Protein AF-0000000078024920 (afdb_h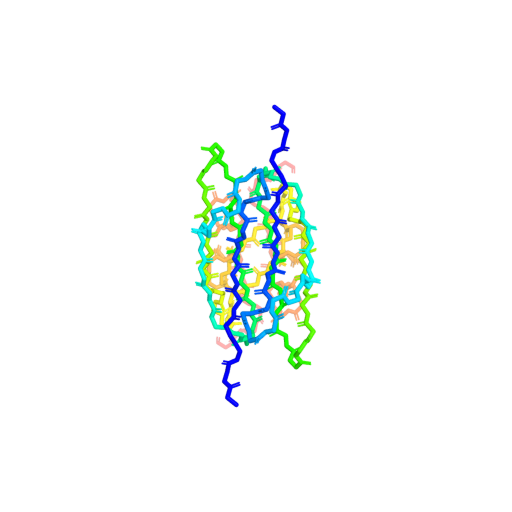omodimer)

Foldseek 3Di:
DWDKDFDADPVVRDTQDMDTDDADWDWDDDPNHIDIDHDDPPDDDDDPVRVQVVCVVVPDDDDDPPPD/DWDKDFDADPVVRDTQDMDTDDADWDWDDDPNHIDIDHDDPPDDDDDPVRVCVVCVVVPDDDDDPPPD

Sequence (136 aa):
MSEIYDLVRRSDGKVMDSFLSGGRWQLYTTNGIVSVRPLEEDEIIFTPAGMIQLLRRVGYRVISTTGEMSEIYDLVRRSDGKVMDSFLSGGRWQLYTTNGIVSVRPLEEDEIIFTPAGMIQLLRRVGYRVISTTGE

Structure (mmCIF, N/CA/C/O backbone):
data_AF-0000000078024920-model_v1
#
loop_
_entity.id
_entity.type
_entity.pdbx_description
1 polymer 'Uncharacterized protein'
#
loop_
_atom_site.group_PDB
_atom_site.id
_atom_site.type_symbol
_atom_site.label_atom_id
_atom_site.label_alt_id
_atom_site.label_comp_id
_atom_site.label_asym_id
_atom_site.label_entity_id
_atom_site.label_seq_id
_atom_site.pdbx_PDB_ins_code
_atom_site.Cartn_x
_atom_site.Cartn_y
_atom_site.Cartn_z
_atom_site.occupancy
_atom_site.B_iso_or_equiv
_atom_site.auth_seq_id
_atom_site.auth_comp_id
_atom_site.auth_asym_id
_atom_site.auth_atom_id
_atom_site.pdbx_PDB_model_num
ATOM 1 N N . MET A 1 1 ? -11.055 7.832 20.828 1 62.78 1 MET A N 1
ATOM 2 C CA . MET A 1 1 ? -11.688 8.312 19.594 1 62.78 1 MET A CA 1
ATOM 3 C C . MET A 1 1 ? -10.766 8.125 18.406 1 62.78 1 MET A C 1
ATOM 5 O O . MET A 1 1 ? -9.547 8.148 18.547 1 62.78 1 MET A O 1
ATOM 9 N N . SER A 1 2 ? -11.188 7.652 17.203 1 82.44 2 SER A N 1
ATOM 10 C CA . SER A 1 2 ? -10.312 7.348 16.062 1 82.44 2 SER A CA 1
ATOM 11 C C . SER A 1 2 ? -9.617 8.602 15.555 1 82.44 2 SER A C 1
ATOM 13 O O . SER A 1 2 ? -10.227 9.664 15.469 1 82.44 2 SER A O 1
ATOM 15 N N . GLU A 1 3 ? -8.477 8.602 15.609 1 92.75 3 GLU A N 1
ATOM 16 C CA . GLU A 1 3 ? -7.645 9.703 15.133 1 92.75 3 GLU A CA 1
ATOM 17 C C . GLU A 1 3 ? -7.785 9.891 13.625 1 92.75 3 GLU A C 1
ATOM 19 O O . GLU A 1 3 ? -7.934 8.914 12.883 1 92.75 3 GLU A O 1
ATOM 24 N N . ILE A 1 4 ? -7.906 11.219 13.203 1 95.75 4 ILE A N 1
ATOM 25 C CA . ILE A 1 4 ? -7.875 11.555 11.781 1 95.75 4 ILE A CA 1
ATOM 26 C C . ILE A 1 4 ? -6.473 12.023 11.398 1 95.75 4 ILE A C 1
ATOM 28 O O . ILE A 1 4 ? -5.836 12.773 12.133 1 95.75 4 ILE A O 1
ATOM 32 N N . TYR A 1 5 ? -6.02 11.555 10.242 1 96.81 5 TYR A N 1
ATOM 33 C CA . TYR A 1 5 ? -4.758 12 9.664 1 96.81 5 TYR A CA 1
ATOM 34 C C . TYR A 1 5 ? -4.988 12.758 8.359 1 96.81 5 TYR A C 1
ATOM 36 O O . TYR A 1 5 ? -5.828 12.367 7.547 1 96.81 5 TYR A O 1
ATOM 44 N N . ASP A 1 6 ? -4.227 13.82 8.219 1 97.19 6 ASP A N 1
ATOM 45 C CA . ASP A 1 6 ? -4.254 14.633 7.012 1 97.19 6 ASP A CA 1
ATOM 46 C C . ASP A 1 6 ? -2.963 14.477 6.211 1 97.19 6 ASP A C 1
ATOM 48 O O . ASP A 1 6 ? -1.873 14.438 6.785 1 97.19 6 ASP A O 1
ATOM 52 N N . LEU A 1 7 ? -3.139 14.312 4.992 1 97.12 7 LEU A N 1
ATOM 53 C CA . LEU A 1 7 ? -2.025 14.492 4.066 1 97.12 7 LEU A CA 1
ATOM 54 C C . LEU A 1 7 ? -1.934 15.945 3.604 1 97.12 7 LEU A C 1
ATOM 56 O O . LEU A 1 7 ? -2.855 16.453 2.963 1 97.12 7 LEU A O 1
ATOM 60 N N . VAL A 1 8 ? -0.845 16.578 3.873 1 97.31 8 VAL A N 1
ATOM 61 C CA . VAL A 1 8 ? -0.732 18.016 3.65 1 97.31 8 VAL A CA 1
ATOM 62 C C . VAL A 1 8 ? 0.424 18.297 2.695 1 97.31 8 VAL A C 1
ATOM 64 O O . VAL A 1 8 ? 1.543 17.828 2.904 1 97.31 8 VAL A O 1
ATOM 67 N N . ARG A 1 9 ? 0.071 18.969 1.645 1 97.12 9 ARG A N 1
ATOM 68 C CA . ARG A 1 9 ? 1.137 19.469 0.782 1 97.12 9 ARG A CA 1
ATOM 69 C C . ARG A 1 9 ? 1.937 20.562 1.48 1 97.12 9 ARG A C 1
ATOM 71 O O . ARG A 1 9 ? 1.389 21.609 1.84 1 97.12 9 ARG A O 1
ATOM 78 N N . ARG A 1 10 ? 3.18 20.344 1.641 1 96.69 10 ARG A N 1
ATOM 79 C CA . ARG A 1 10 ? 3.969 21.234 2.5 1 96.69 10 ARG A CA 1
ATOM 80 C C . ARG A 1 10 ? 4.066 22.625 1.905 1 96.69 10 ARG A C 1
ATOM 82 O O . ARG A 1 10 ? 4.023 23.625 2.633 1 96.69 10 ARG A O 1
ATOM 89 N N . SER A 1 11 ? 4.176 22.703 0.613 1 96.31 11 SER A N 1
ATOM 90 C CA . SER A 1 11 ? 4.477 23.969 -0.055 1 96.31 11 SER A CA 1
ATOM 91 C C . SER A 1 11 ? 3.424 25.016 0.262 1 96.31 11 SER A C 1
ATOM 93 O O . SER A 1 11 ? 3.742 26.203 0.372 1 96.31 11 SER A O 1
ATOM 95 N N . ASP A 1 12 ? 2.219 24.672 0.479 1 97 12 ASP A N 1
ATOM 96 C CA . ASP A 1 12 ? 1.169 25.672 0.661 1 97 12 ASP A CA 1
ATOM 97 C C . ASP A 1 12 ? 0.255 25.297 1.826 1 97 12 ASP A C 1
ATOM 99 O O . ASP A 1 12 ? -0.7 26.016 2.127 1 97 12 ASP A O 1
ATOM 103 N N . GLY A 1 13 ? 0.456 24.203 2.396 1 96.94 13 GLY A N 1
ATOM 104 C CA . GLY A 1 13 ? -0.311 23.812 3.568 1 96.94 13 GLY A CA 1
ATOM 105 C C . GLY A 1 13 ? -1.674 23.234 3.227 1 96.94 13 GLY A C 1
ATOM 106 O O . GLY A 1 13 ? -2.523 23.078 4.105 1 96.94 13 GLY A O 1
ATOM 107 N N . LYS A 1 14 ? -1.845 22.953 1.936 1 97.06 14 LYS A N 1
ATOM 108 C CA . LYS A 1 14 ? -3.141 22.438 1.505 1 97.06 14 LYS A CA 1
ATOM 109 C C . LYS A 1 14 ? -3.322 20.984 1.929 1 97.06 14 LYS A C 1
ATOM 111 O O . LYS A 1 14 ? -2.424 20.156 1.74 1 97.06 14 LYS A O 1
ATOM 116 N N . VAL A 1 15 ? -4.461 20.656 2.502 1 97.62 15 VAL A N 1
ATOM 117 C CA . VAL A 1 15 ? -4.844 19.266 2.791 1 97.62 15 VAL A CA 1
ATOM 118 C C . VAL A 1 15 ? -5.301 18.578 1.508 1 97.62 15 VAL A C 1
ATOM 120 O O . VAL A 1 15 ? -6.309 18.969 0.912 1 97.62 15 VAL A O 1
ATOM 123 N N . MET A 1 16 ? -4.582 17.578 1.162 1 96.94 16 MET A N 1
ATOM 124 C CA . MET A 1 16 ? -4.82 16.891 -0.104 1 96.94 16 MET A CA 1
ATOM 125 C C . MET A 1 16 ? -5.758 15.695 0.091 1 96.94 16 MET A C 1
ATOM 127 O O . MET A 1 16 ? -6.465 15.297 -0.837 1 96.94 16 MET A O 1
ATOM 131 N N . ASP A 1 17 ? -5.781 15.078 1.269 1 96.62 17 ASP A N 1
ATOM 132 C CA . ASP A 1 17 ? -6.617 13.93 1.625 1 96.62 17 ASP A CA 1
ATOM 133 C C . ASP A 1 17 ? -6.625 13.711 3.137 1 96.62 17 ASP A C 1
ATOM 135 O O . ASP A 1 17 ? -5.793 14.266 3.855 1 96.62 17 ASP A O 1
ATOM 139 N N . SER A 1 18 ? -7.656 13.016 3.574 1 96.44 18 SER A N 1
ATOM 140 C CA . SER A 1 18 ? -7.762 12.648 4.98 1 96.44 18 SER A CA 1
ATOM 141 C C . SER A 1 18 ? -8.266 11.211 5.141 1 96.44 18 SER A C 1
ATOM 143 O O . SER A 1 18 ? -8.977 10.703 4.277 1 96.44 18 SER A O 1
ATOM 145 N N . PHE A 1 19 ? -7.902 10.625 6.312 1 95.19 19 PHE A N 1
ATOM 146 C CA . PHE A 1 19 ? -8.359 9.266 6.582 1 95.19 19 PHE A CA 1
ATOM 147 C C . PHE A 1 19 ? -8.328 8.969 8.078 1 95.19 19 PHE A C 1
ATOM 149 O O . PHE A 1 19 ? -7.602 9.625 8.828 1 95.19 19 PHE A O 1
ATOM 156 N N . LEU A 1 20 ? -9.078 7.984 8.367 1 93.75 20 LEU A N 1
ATOM 157 C CA . LEU A 1 20 ? -9.148 7.559 9.766 1 93.75 20 LEU A CA 1
ATOM 158 C C . LEU A 1 20 ? -7.996 6.625 10.102 1 93.75 20 LEU A C 1
ATOM 160 O O . LEU A 1 20 ? -7.613 5.777 9.289 1 93.75 20 LEU A O 1
ATOM 164 N N . SER A 1 21 ? -7.488 6.945 11.328 1 93.56 21 SER A N 1
ATOM 165 C CA . SER A 1 21 ? -6.461 6.027 11.812 1 93.56 21 SER A CA 1
ATOM 166 C C . SER A 1 21 ? -6.969 4.59 11.836 1 93.56 21 SER A C 1
ATOM 168 O O . SER A 1 21 ? -8.18 4.355 11.898 1 93.56 21 SER A O 1
ATOM 170 N N . GLY A 1 22 ? -6.043 3.682 11.711 1 88.81 22 GLY A N 1
ATOM 171 C CA . GLY A 1 22 ? -6.398 2.277 11.844 1 88.81 22 GLY A CA 1
ATOM 172 C C . GLY A 1 22 ? -6.172 1.48 10.578 1 88.81 22 GLY A C 1
ATOM 173 O O . GLY A 1 22 ? -6.867 1.686 9.578 1 88.81 22 GLY A O 1
ATOM 174 N N . GLY A 1 23 ? -5.152 0.79 10.609 1 88.5 23 GLY A N 1
ATOM 175 C CA . GLY A 1 23 ? -5 -0.208 9.562 1 88.5 23 GLY A CA 1
ATOM 176 C C . GLY A 1 23 ? -3.947 0.158 8.531 1 88.5 23 GLY A C 1
ATOM 177 O O . GLY A 1 23 ? -3.01 0.897 8.836 1 88.5 23 GLY A O 1
ATOM 178 N N . ARG A 1 24 ? -4.094 -0.423 7.328 1 94.69 24 ARG A N 1
ATOM 179 C CA . ARG A 1 24 ? -3.176 -0.292 6.203 1 94.69 24 ARG A CA 1
ATOM 180 C C . ARG A 1 24 ? -3.82 0.483 5.059 1 94.69 24 ARG A C 1
ATOM 182 O O . ARG A 1 24 ? -5.004 0.297 4.766 1 94.69 24 ARG A O 1
ATOM 189 N N . TRP A 1 25 ? -3.041 1.4 4.434 1 95.06 25 TRP A N 1
ATOM 190 C CA . TRP A 1 25 ? -3.52 2.252 3.35 1 95.06 25 TRP A CA 1
ATOM 191 C C . TRP A 1 25 ? -2.535 2.252 2.186 1 95.06 25 TRP A C 1
ATOM 193 O O . TRP A 1 25 ? -1.327 2.113 2.385 1 95.06 25 TRP A O 1
ATOM 203 N N . GLN A 1 26 ? -3.066 2.34 1.037 1 95.5 26 GLN A N 1
ATOM 204 C CA . GLN A 1 26 ? -2.26 2.656 -0.138 1 95.5 26 GLN A CA 1
ATOM 205 C C . GLN A 1 26 ? -2.305 4.148 -0.45 1 95.5 26 GLN A C 1
ATOM 207 O O . GLN A 1 26 ? -3.385 4.742 -0.519 1 95.5 26 GLN A O 1
ATOM 212 N N . LEU A 1 27 ? -1.178 4.766 -0.604 1 96.5 27 LEU A N 1
ATOM 213 C CA . LEU A 1 27 ? -1.036 6.172 -0.962 1 96.5 27 LEU A CA 1
ATOM 214 C C . LEU A 1 27 ? -0.396 6.324 -2.338 1 96.5 27 LEU A C 1
ATOM 216 O O . LEU A 1 27 ? 0.59 5.648 -2.645 1 96.5 27 LEU A O 1
ATOM 220 N N . TYR A 1 28 ? -1.078 7.105 -3.137 1 94.06 28 TYR A N 1
ATOM 221 C CA . TYR A 1 28 ? -0.562 7.469 -4.453 1 94.06 28 TYR A CA 1
ATOM 222 C C . TYR A 1 28 ? -0.38 8.977 -4.57 1 94.06 28 TYR A C 1
ATOM 224 O O . TYR A 1 28 ? -1.274 9.75 -4.211 1 94.06 28 TYR A O 1
ATOM 232 N N . THR A 1 29 ? 0.856 9.367 -5.051 1 94.25 29 THR A N 1
ATOM 233 C CA . THR A 1 29 ? 1.104 10.773 -5.32 1 94.25 29 THR A CA 1
ATOM 234 C C . THR A 1 29 ? 1.721 10.961 -6.703 1 94.25 29 THR A C 1
ATOM 236 O O . THR A 1 29 ? 2.869 10.57 -6.934 1 94.25 29 THR A O 1
ATOM 239 N N . THR A 1 30 ? 0.886 11.398 -7.699 1 88.5 30 THR A N 1
ATOM 240 C CA . THR A 1 30 ? 1.421 11.625 -9.039 1 88.5 30 THR A CA 1
ATOM 241 C C . THR A 1 30 ? 0.824 12.891 -9.648 1 88.5 30 THR A C 1
ATOM 243 O O . THR A 1 30 ? -0.392 13.094 -9.609 1 88.5 30 THR A O 1
ATOM 246 N N . ASN A 1 31 ? 1.772 13.688 -10.188 1 88.81 31 ASN A N 1
ATOM 247 C CA . ASN A 1 31 ? 1.363 14.875 -10.93 1 88.81 31 ASN A CA 1
ATOM 248 C C . ASN A 1 31 ? 0.423 15.758 -10.109 1 88.81 31 ASN A C 1
ATOM 250 O O . ASN A 1 31 ? -0.589 16.234 -10.625 1 88.81 31 ASN A O 1
ATOM 254 N N . GLY A 1 32 ? 0.652 15.789 -8.859 1 87.19 32 GLY A N 1
ATOM 255 C CA . GLY A 1 32 ? -0.123 16.688 -8.016 1 87.19 32 GLY A CA 1
ATOM 256 C C . GLY A 1 32 ? -1.396 16.047 -7.484 1 87.19 32 GLY A C 1
ATOM 257 O O . GLY A 1 32 ? -2.115 16.672 -6.691 1 87.19 32 GLY A O 1
ATOM 258 N N . ILE A 1 33 ? -1.638 14.945 -8.055 1 91.56 33 ILE A N 1
ATOM 259 C CA . ILE A 1 33 ? -2.793 14.195 -7.574 1 91.56 33 ILE A CA 1
ATOM 260 C C . ILE A 1 33 ? -2.383 13.312 -6.398 1 91.56 33 ILE A C 1
ATOM 262 O O . ILE A 1 33 ? -1.324 12.68 -6.43 1 91.56 33 ILE A O 1
ATOM 266 N N . VAL A 1 34 ? -3.16 13.32 -5.309 1 94.44 34 VAL A N 1
ATOM 267 C CA . VAL A 1 34 ? -2.953 12.477 -4.133 1 94.44 34 VAL A CA 1
ATOM 268 C C . VAL A 1 34 ? -4.199 11.633 -3.879 1 94.44 34 VAL A C 1
ATOM 270 O O . VAL A 1 34 ? -5.32 12.133 -3.941 1 94.44 34 VAL A O 1
ATOM 273 N N . SER A 1 35 ? -3.977 10.359 -3.664 1 94.06 35 SER A N 1
ATOM 274 C CA . SER A 1 35 ? -5.074 9.453 -3.352 1 94.06 35 SER A CA 1
ATOM 275 C C . SER A 1 35 ? -4.688 8.469 -2.248 1 94.06 35 SER A C 1
ATOM 277 O O . SER A 1 35 ? -3.588 7.914 -2.266 1 94.06 35 SER A O 1
ATOM 279 N N . VAL A 1 36 ? -5.531 8.391 -1.287 1 95.5 36 VAL A N 1
ATOM 280 C CA . VAL A 1 36 ? -5.375 7.418 -0.207 1 95.5 36 VAL A CA 1
ATOM 281 C C . VAL A 1 36 ? -6.578 6.48 -0.176 1 95.5 36 VAL A C 1
ATOM 283 O O . VAL A 1 36 ? -7.727 6.934 -0.109 1 95.5 36 VAL A O 1
ATOM 286 N N . ARG A 1 37 ? -6.258 5.191 -0.216 1 95.94 37 ARG A N 1
ATOM 287 C CA . ARG A 1 37 ? -7.348 4.23 -0.104 1 95.94 37 ARG A CA 1
ATOM 288 C C . ARG A 1 37 ? -7.016 3.141 0.909 1 95.94 37 ARG A C 1
ATOM 290 O O . ARG A 1 37 ? -5.852 2.752 1.051 1 95.94 37 ARG A O 1
ATOM 297 N N . PRO A 1 38 ? -8.062 2.754 1.594 1 94.31 38 PRO A N 1
ATOM 298 C CA . PRO A 1 38 ? -7.805 1.645 2.516 1 94.31 38 PRO A CA 1
ATOM 299 C C . PRO A 1 38 ? -7.477 0.34 1.792 1 94.31 38 PRO A C 1
ATOM 301 O O . PRO A 1 38 ? -7.988 0.093 0.696 1 94.31 38 PRO A O 1
ATOM 304 N N . LEU A 1 39 ? -6.512 -0.401 2.428 1 94.44 39 LEU A N 1
ATOM 305 C CA . LEU A 1 39 ? -6.273 -1.768 1.977 1 94.44 39 LEU A CA 1
ATOM 306 C C . LEU A 1 39 ? -7.152 -2.754 2.738 1 94.44 39 LEU A C 1
ATOM 308 O O . LEU A 1 39 ? -7.242 -2.689 3.967 1 94.44 39 LEU A O 1
ATOM 312 N N . GLU A 1 40 ? -7.781 -3.584 1.914 1 92.38 40 GLU A N 1
ATOM 313 C CA . GLU A 1 40 ? -8.578 -4.637 2.533 1 92.38 40 GLU A CA 1
ATOM 314 C C . GLU A 1 40 ? -7.691 -5.637 3.277 1 92.38 40 GLU A C 1
ATOM 316 O O . GLU A 1 40 ? -6.488 -5.719 3.018 1 92.38 40 GLU A O 1
ATOM 321 N N . GLU A 1 41 ? -8.344 -6.301 4.223 1 89 41 GLU A N 1
ATOM 322 C CA . GLU A 1 41 ? -7.613 -7.258 5.047 1 89 41 GLU A CA 1
ATOM 323 C C . GLU A 1 41 ? -6.918 -8.312 4.191 1 89 41 GLU A C 1
ATOM 325 O O . GLU A 1 41 ? -5.82 -8.766 4.523 1 89 41 GLU A O 1
ATOM 330 N N . ASP A 1 42 ? -7.48 -8.688 3.143 1 90.88 42 ASP A N 1
ATOM 331 C CA . ASP A 1 42 ? -6.93 -9.766 2.336 1 90.88 42 ASP A CA 1
ATOM 332 C C . ASP A 1 42 ? -6.012 -9.227 1.243 1 90.88 42 ASP A C 1
ATOM 334 O O . ASP A 1 42 ? -5.402 -10 0.498 1 90.88 42 ASP A O 1
ATOM 338 N N . GLU A 1 43 ? -5.918 -7.953 1.148 1 92.38 43 GLU A N 1
ATOM 339 C CA . GLU A 1 43 ? -4.945 -7.395 0.213 1 92.38 43 GLU A CA 1
ATOM 340 C C . GLU A 1 43 ? -3.531 -7.477 0.775 1 92.38 43 GLU A C 1
ATOM 342 O O . GLU A 1 43 ? -3.271 -7.008 1.886 1 92.38 43 GLU A O 1
ATOM 347 N N . ILE A 1 44 ? -2.639 -7.977 -0.01 1 92 44 ILE A N 1
ATOM 348 C CA . ILE A 1 44 ? -1.242 -8.148 0.376 1 92 44 ILE A CA 1
ATOM 349 C C . ILE A 1 44 ? -0.34 -7.41 -0.611 1 92 44 ILE A C 1
ATOM 351 O O . ILE A 1 44 ? -0.681 -7.27 -1.787 1 92 44 ILE A O 1
ATOM 355 N N . ILE A 1 45 ? 0.761 -6.891 -0.121 1 93.88 45 ILE A N 1
ATOM 356 C CA . ILE A 1 45 ? 1.783 -6.242 -0.935 1 93.88 45 ILE A CA 1
ATOM 357 C C . ILE A 1 45 ? 2.949 -7.203 -1.161 1 93.88 45 ILE A C 1
ATOM 359 O O . ILE A 1 45 ? 3.639 -7.586 -0.213 1 93.88 45 ILE A O 1
ATOM 363 N N . PHE A 1 46 ? 3.25 -7.492 -2.398 1 90.81 46 PHE A N 1
ATOM 364 C CA . PHE A 1 46 ? 4.316 -8.445 -2.684 1 90.81 46 PHE A CA 1
ATOM 365 C C . PHE A 1 46 ? 4.965 -8.141 -4.031 1 90.81 46 PHE A C 1
ATOM 367 O O . PHE A 1 46 ? 4.371 -7.469 -4.875 1 90.81 46 PHE A O 1
ATOM 374 N N . THR A 1 47 ? 6.168 -8.68 -4.133 1 90.06 47 THR A N 1
ATOM 375 C CA . THR A 1 47 ? 6.785 -8.812 -5.449 1 90.06 47 THR A CA 1
ATOM 376 C C . THR A 1 47 ? 6.305 -10.086 -6.145 1 90.06 47 THR A C 1
ATOM 378 O O . THR A 1 47 ? 5.809 -11.008 -5.492 1 90.06 47 THR A O 1
ATOM 381 N N . PRO A 1 48 ? 6.504 -10.211 -7.496 1 86.06 48 PRO A N 1
ATOM 382 C CA . PRO A 1 48 ? 6.113 -11.453 -8.164 1 86.06 48 PRO A CA 1
ATOM 383 C C . PRO A 1 48 ? 6.801 -12.688 -7.574 1 86.06 48 PRO A C 1
ATOM 385 O O . PRO A 1 48 ? 6.156 -13.719 -7.371 1 86.06 48 PRO A O 1
ATOM 388 N N . ALA A 1 49 ? 8.023 -12.453 -7.344 1 87.38 49 ALA A N 1
ATOM 389 C CA . ALA A 1 49 ? 8.75 -13.562 -6.723 1 87.38 49 ALA A CA 1
ATOM 390 C C . ALA A 1 49 ? 8.172 -13.891 -5.348 1 87.38 49 ALA A C 1
ATOM 392 O O . ALA A 1 49 ? 8.07 -15.062 -4.973 1 87.38 49 ALA A O 1
ATOM 393 N N . GLY A 1 50 ? 7.859 -12.906 -4.598 1 89.44 50 GLY A N 1
ATOM 394 C CA . GLY A 1 50 ? 7.238 -13.094 -3.295 1 89.44 50 GLY A CA 1
ATOM 395 C C . GLY A 1 50 ? 5.898 -13.797 -3.371 1 89.44 50 GLY A C 1
ATOM 396 O O . GLY A 1 50 ? 5.578 -14.633 -2.52 1 89.44 50 GLY A O 1
ATOM 397 N N . MET A 1 51 ? 5.188 -13.492 -4.324 1 89.06 51 MET A N 1
ATOM 398 C CA . MET A 1 51 ? 3.893 -14.133 -4.531 1 89.06 51 MET A CA 1
ATOM 399 C C . MET A 1 51 ? 4.059 -15.633 -4.75 1 89.06 51 MET A C 1
ATOM 401 O O . MET A 1 51 ? 3.332 -16.438 -4.156 1 89.06 51 MET A O 1
ATOM 405 N N . ILE A 1 52 ? 4.961 -15.945 -5.594 1 88.19 52 ILE A N 1
ATOM 406 C CA . ILE A 1 52 ? 5.227 -17.344 -5.883 1 88.19 52 ILE A CA 1
ATOM 407 C C . ILE A 1 52 ? 5.617 -18.078 -4.598 1 88.19 52 ILE A C 1
ATOM 409 O O . ILE A 1 52 ? 5.133 -19.172 -4.328 1 88.19 52 ILE A O 1
ATOM 413 N N . GLN A 1 53 ? 6.457 -17.484 -3.91 1 90.25 53 GLN A N 1
ATOM 414 C CA . GLN A 1 53 ? 6.895 -18.078 -2.65 1 90.25 53 GLN A CA 1
ATOM 415 C C . GLN A 1 53 ? 5.719 -18.266 -1.697 1 90.25 53 GLN A C 1
ATOM 417 O O . GLN A 1 53 ? 5.621 -19.281 -1.019 1 90.25 53 GLN A O 1
ATOM 422 N N . LEU A 1 54 ? 4.855 -17.312 -1.625 1 89.81 54 LEU A N 1
ATOM 423 C CA . LEU A 1 54 ? 3.686 -17.422 -0.761 1 89.81 54 LEU A CA 1
ATOM 424 C C . LEU A 1 54 ? 2.789 -18.562 -1.196 1 89.81 54 LEU A C 1
ATOM 426 O O . LEU A 1 54 ? 2.334 -19.359 -0.363 1 89.81 54 LEU A O 1
ATOM 430 N N . LEU A 1 55 ? 2.504 -18.594 -2.463 1 88.44 55 LEU A N 1
ATOM 431 C CA . LEU A 1 55 ? 1.639 -19.641 -2.979 1 88.44 55 LEU A CA 1
ATOM 432 C C . LEU A 1 55 ? 2.221 -21.016 -2.674 1 88.44 55 LEU A C 1
ATOM 434 O O . LEU A 1 55 ? 1.493 -21.938 -2.281 1 88.44 55 LEU A O 1
ATOM 438 N N . ARG A 1 56 ? 3.5 -21.125 -2.797 1 88.5 56 ARG A N 1
ATOM 439 C CA . ARG A 1 56 ? 4.152 -22.406 -2.496 1 88.5 56 ARG A CA 1
ATOM 440 C C . ARG A 1 56 ? 4.004 -22.75 -1.02 1 88.5 56 ARG A C 1
ATOM 442 O O . ARG A 1 56 ? 3.754 -23.906 -0.675 1 88.5 56 ARG A O 1
ATOM 449 N N . ARG A 1 57 ? 4.039 -21.797 -0.342 1 89.5 57 ARG A N 1
ATOM 450 C CA . ARG A 1 57 ? 3.943 -22.016 1.098 1 89.5 57 ARG A CA 1
ATOM 451 C C . ARG A 1 57 ? 2.545 -22.469 1.492 1 89.5 57 ARG A C 1
ATOM 453 O O . ARG A 1 57 ? 2.385 -23.266 2.418 1 89.5 57 ARG A O 1
ATOM 460 N N . VAL A 1 58 ? 1.676 -22.016 0.84 1 87.56 58 VAL A N 1
ATOM 461 C CA . VAL A 1 58 ? 0.305 -22.344 1.218 1 87.56 58 VAL A CA 1
ATOM 462 C C . VAL A 1 58 ? -0.158 -23.578 0.459 1 87.56 58 VAL A C 1
ATOM 464 O O . VAL A 1 58 ? -1.329 -23.969 0.534 1 87.56 58 VAL A O 1
ATOM 467 N N . GLY A 1 59 ? 0.619 -24.156 -0.356 1 84.69 59 GLY A N 1
ATOM 468 C CA . GLY A 1 59 ? 0.329 -25.5 -0.84 1 84.69 59 GLY A CA 1
ATOM 469 C C . GLY A 1 59 ? 0.06 -25.547 -2.332 1 8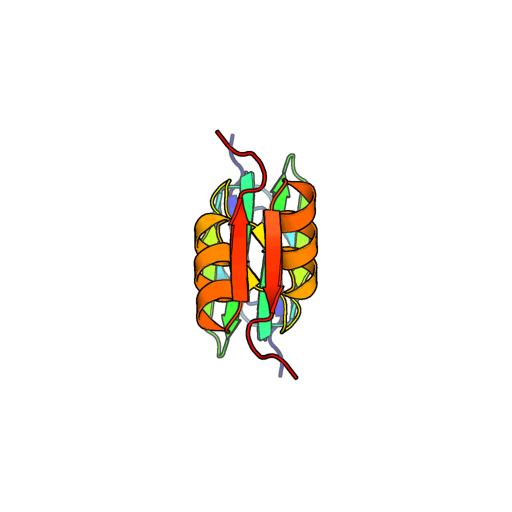4.69 59 GLY A C 1
ATOM 470 O O . GLY A 1 59 ? -0.459 -26.547 -2.842 1 84.69 59 GLY A O 1
ATOM 471 N N . TYR A 1 60 ? 0.45 -24.562 -2.992 1 86.69 60 TYR A N 1
ATOM 472 C CA . TYR A 1 60 ? 0.261 -24.562 -4.438 1 86.69 60 TYR A CA 1
ATOM 473 C C . TYR A 1 60 ? 1.562 -24.891 -5.156 1 86.69 60 TYR A C 1
ATOM 475 O O . TYR A 1 60 ? 2.65 -24.656 -4.629 1 86.69 60 TYR A O 1
ATOM 483 N N . ARG A 1 61 ? 1.27 -25.531 -6.258 1 90.31 61 ARG A N 1
ATOM 484 C CA . ARG A 1 61 ? 2.359 -25.656 -7.219 1 90.31 61 ARG A CA 1
ATOM 485 C C . ARG A 1 61 ? 2.232 -24.641 -8.344 1 90.31 61 ARG A C 1
ATOM 487 O O . ARG A 1 61 ? 1.153 -24.469 -8.914 1 90.31 61 ARG A O 1
ATOM 494 N N . VAL A 1 62 ? 3.285 -23.953 -8.633 1 88.62 62 VAL A N 1
ATOM 495 C CA . VAL A 1 62 ? 3.33 -22.938 -9.688 1 88.62 62 VAL A CA 1
ATOM 496 C C . VAL A 1 62 ? 4.281 -23.406 -10.797 1 88.62 62 VAL A C 1
ATOM 498 O O . VAL A 1 62 ? 5.469 -23.625 -10.547 1 88.62 62 VAL A O 1
ATOM 501 N N . ILE A 1 63 ? 3.723 -23.594 -11.953 1 88.62 63 ILE A N 1
ATOM 502 C CA . ILE A 1 63 ? 4.492 -24.109 -13.078 1 88.62 63 ILE A CA 1
ATOM 503 C C . ILE A 1 63 ? 4.512 -23.0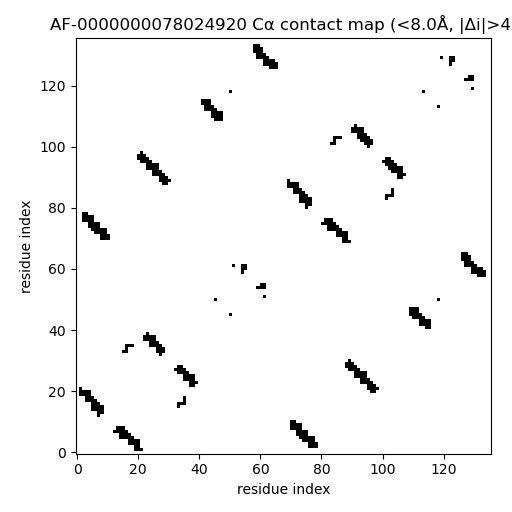94 -14.211 1 88.62 63 ILE A C 1
ATOM 505 O O . ILE A 1 63 ? 3.463 -22.578 -14.609 1 88.62 63 ILE A O 1
ATOM 509 N N . SER A 1 64 ? 5.77 -22.688 -14.625 1 82.94 64 SER A N 1
ATOM 510 C CA . SER A 1 64 ? 5.887 -21.812 -15.781 1 82.94 64 SER A CA 1
ATOM 511 C C . SER A 1 64 ? 5.441 -22.516 -17.062 1 82.94 64 SER A C 1
ATOM 513 O O . SER A 1 64 ? 5.773 -23.672 -17.281 1 82.94 64 SER A O 1
ATOM 515 N N . THR A 1 65 ? 4.484 -22.016 -17.672 1 75.19 65 THR A N 1
ATOM 516 C CA . THR 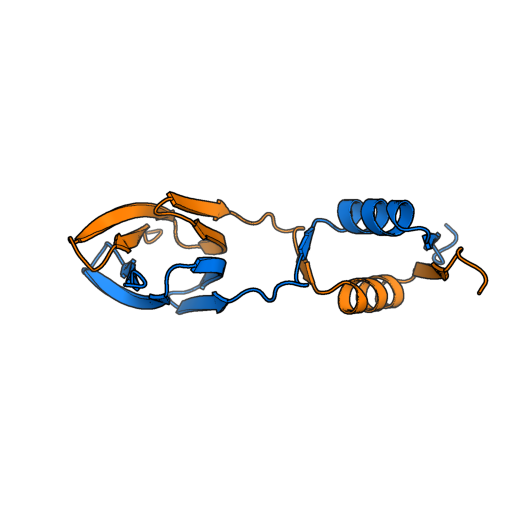A 1 65 ? 4.062 -22.609 -18.938 1 75.19 65 THR A CA 1
ATOM 517 C C . THR A 1 65 ? 4.914 -22.094 -20.094 1 75.19 65 THR A C 1
ATOM 519 O O . THR A 1 65 ? 4.801 -22.578 -21.219 1 75.19 65 THR A O 1
ATOM 522 N N . THR A 1 66 ? 5.535 -21.156 -19.922 1 66.06 66 THR A N 1
ATOM 523 C CA . THR A 1 66 ? 6.391 -20.688 -21 1 66.06 66 THR A CA 1
ATOM 524 C C . THR A 1 66 ? 7.676 -21.5 -21.062 1 66.06 66 THR A C 1
ATOM 526 O O . THR A 1 66 ? 8.438 -21.562 -20.094 1 66.06 66 THR A O 1
ATOM 529 N N . GLY A 1 67 ? 7.73 -22.938 -21.328 1 52.72 67 GLY A N 1
ATOM 530 C CA . GLY A 1 67 ? 8.766 -23.922 -21.609 1 52.72 67 GLY A CA 1
ATOM 531 C C . GLY A 1 67 ? 10.078 -23.312 -22.031 1 52.72 67 GLY A C 1
ATOM 532 O O . GLY A 1 67 ? 10.977 -24.016 -22.5 1 52.72 67 GLY A O 1
ATOM 533 N N . GLU A 1 68 ? 10.469 -22.109 -22.078 1 39.56 68 GLU A N 1
ATOM 534 C CA . GLU A 1 68 ? 11.898 -22.188 -22.344 1 39.56 68 GLU A CA 1
ATOM 535 C C . GLU A 1 68 ? 12.688 -22.422 -21.062 1 39.56 68 GLU A C 1
ATOM 537 O O . GLU A 1 68 ? 12.266 -22 -19.984 1 39.56 68 GLU A O 1
ATOM 542 N N . MET B 1 1 ? 10.008 21.219 -8.82 1 62.81 1 MET B N 1
ATOM 543 C CA . MET B 1 1 ? 10.664 20.719 -7.621 1 62.81 1 MET B CA 1
ATOM 544 C C . MET B 1 1 ? 9.805 19.672 -6.93 1 62.81 1 MET B C 1
ATOM 546 O O . MET B 1 1 ? 8.578 19.688 -7.047 1 62.81 1 MET B O 1
ATOM 550 N N . SER B 1 2 ? 10.297 18.516 -6.41 1 82.62 2 SER B N 1
ATOM 551 C CA . SER B 1 2 ? 9.492 17.438 -5.836 1 82.62 2 SER B CA 1
ATOM 552 C C . SER B 1 2 ? 8.734 17.922 -4.602 1 82.62 2 SER B C 1
ATOM 554 O O . SER B 1 2 ? 9.273 18.656 -3.781 1 82.62 2 SER B O 1
ATOM 556 N N . GLU B 1 3 ? 7.602 17.859 -4.652 1 92.75 3 GLU B N 1
ATOM 557 C CA . GLU B 1 3 ? 6.723 18.234 -3.551 1 92.75 3 GLU B CA 1
ATOM 558 C C . GLU B 1 3 ? 6.898 17.297 -2.359 1 92.75 3 GLU B C 1
ATOM 560 O O . GLU B 1 3 ? 7.105 16.094 -2.535 1 92.75 3 GLU B O 1
ATOM 565 N N . ILE B 1 4 ? 6.945 17.938 -1.125 1 95.69 4 ILE B N 1
ATOM 566 C CA . ILE B 1 4 ? 6.938 17.156 0.107 1 95.69 4 ILE B CA 1
ATOM 567 C C . ILE B 1 4 ? 5.52 17.094 0.673 1 95.69 4 ILE B C 1
ATOM 569 O O . ILE B 1 4 ? 4.809 18.109 0.676 1 95.69 4 ILE B O 1
ATOM 573 N N . TYR B 1 5 ? 5.148 15.906 1.132 1 96.75 5 TYR B N 1
ATOM 574 C CA . TYR B 1 5 ? 3.875 15.719 1.818 1 96.75 5 TYR B CA 1
ATOM 575 C C . TYR B 1 5 ? 4.094 15.312 3.271 1 96.75 5 TYR B C 1
ATOM 577 O O . TYR B 1 5 ? 4.984 14.516 3.576 1 96.75 5 TYR B O 1
ATOM 585 N N . ASP B 1 6 ? 3.248 15.891 4.109 1 97.19 6 ASP B N 1
ATOM 586 C CA . ASP B 1 6 ? 3.258 15.586 5.535 1 97.19 6 ASP B CA 1
ATOM 587 C C . ASP B 1 6 ? 2.006 14.812 5.941 1 97.19 6 ASP B C 1
ATOM 589 O O . ASP B 1 6 ? 0.903 15.117 5.484 1 97.19 6 ASP B O 1
ATOM 593 N N . LEU B 1 7 ? 2.238 13.82 6.676 1 97.12 7 LEU B N 1
ATOM 594 C CA . LEU B 1 7 ? 1.144 13.203 7.414 1 97.12 7 LEU B CA 1
ATOM 595 C C . LEU B 1 7 ? 0.967 13.867 8.773 1 97.12 7 LEU B C 1
ATOM 597 O O . LEU B 1 7 ? 1.872 13.828 9.617 1 97.12 7 LEU B O 1
ATOM 601 N N . VAL B 1 8 ? -0.188 14.414 9.016 1 97.31 8 VAL B N 1
ATOM 602 C CA . VAL B 1 8 ? -0.396 15.242 10.203 1 97.31 8 VAL B CA 1
ATOM 603 C C . VAL B 1 8 ? -1.542 14.664 11.039 1 97.31 8 VAL B C 1
ATOM 605 O O . VAL B 1 8 ? -2.631 14.414 10.516 1 97.31 8 VAL B O 1
ATOM 608 N N . ARG B 1 9 ? -1.204 14.383 12.242 1 97.19 9 ARG B N 1
ATOM 609 C CA . ARG B 1 9 ? -2.277 14.031 13.172 1 97.19 9 ARG B CA 1
ATOM 610 C C . ARG B 1 9 ? -3.174 15.234 13.453 1 97.19 9 ARG B C 1
ATOM 612 O O . ARG B 1 9 ? -2.713 16.25 13.969 1 97.19 9 ARG B O 1
ATOM 619 N N . ARG B 1 10 ? -4.414 15.141 13.164 1 96.75 10 ARG B N 1
ATOM 620 C CA . ARG B 1 10 ? -5.289 16.312 13.18 1 96.75 10 ARG B CA 1
ATOM 621 C C . ARG B 1 10 ? -5.473 16.828 14.594 1 96.75 10 ARG B C 1
ATOM 623 O O . ARG B 1 10 ? -5.523 18.047 14.812 1 96.75 10 ARG B O 1
ATOM 630 N N . SER B 1 11 ? -5.543 15.922 15.523 1 96.31 11 SER B N 1
ATOM 631 C CA . SER B 1 11 ? -5.914 16.281 16.891 1 96.31 11 SER B CA 1
ATOM 632 C C . SER B 1 11 ? -4.949 17.312 17.469 1 96.31 11 SER B C 1
ATOM 634 O O . SER B 1 11 ? -5.355 18.203 18.234 1 96.31 11 SER B O 1
ATOM 636 N N . ASP B 1 12 ? -3.717 17.328 17.109 1 96.94 12 ASP B N 1
ATOM 637 C CA . ASP B 1 12 ? -2.748 18.219 17.734 1 96.94 12 ASP B CA 1
ATOM 638 C C . ASP B 1 12 ? -1.845 18.859 16.688 1 96.94 12 ASP B C 1
ATOM 640 O O . ASP B 1 12 ? -0.952 19.641 17.031 1 96.94 12 ASP B O 1
ATOM 644 N N . GLY B 1 13 ? -1.977 18.516 15.5 1 96.94 13 GLY B N 1
ATOM 645 C CA . GLY B 1 13 ? -1.22 19.141 14.438 1 96.94 13 GLY B CA 1
ATOM 646 C C . GLY B 1 13 ? 0.19 18.609 14.297 1 96.94 13 GLY B C 1
ATOM 647 O O . GLY B 1 13 ? 1.021 19.188 13.602 1 96.94 13 GLY B O 1
ATOM 648 N N . LYS B 1 14 ? 0.419 17.484 14.969 1 97.06 14 LYS B N 1
ATOM 649 C CA . LYS B 1 14 ? 1.761 16.906 14.938 1 97.06 14 LYS B CA 1
ATOM 650 C C . LYS B 1 14 ? 2.033 16.219 13.594 1 97.06 14 LYS B C 1
ATOM 652 O O . LYS B 1 14 ? 1.204 15.461 13.102 1 97.06 14 LYS B O 1
ATOM 657 N N . VAL B 1 15 ? 3.184 16.484 13.016 1 97.62 15 VAL B N 1
ATOM 658 C CA . VAL B 1 15 ? 3.658 15.773 11.836 1 97.62 15 VAL B CA 1
ATOM 659 C C . VAL B 1 15 ? 4.195 14.406 12.234 1 97.62 15 VAL B C 1
ATOM 661 O O . VAL B 1 15 ? 5.195 14.305 12.953 1 97.62 15 VAL B O 1
ATOM 664 N N . MET B 1 16 ? 3.561 13.414 11.727 1 96.94 16 MET B N 1
ATOM 665 C CA . MET B 1 16 ? 3.885 12.039 12.109 1 96.94 16 MET B CA 1
ATOM 666 C C . MET B 1 16 ? 4.902 11.43 11.148 1 96.94 16 MET B C 1
ATOM 668 O O . MET B 1 16 ? 5.66 10.539 11.523 1 96.94 16 MET B O 1
ATOM 672 N N . ASP B 1 17 ? 4.938 11.844 9.891 1 96.62 17 ASP B N 1
ATOM 673 C CA . ASP B 1 17 ? 5.844 11.375 8.852 1 96.62 17 ASP B CA 1
ATOM 674 C C . ASP B 1 17 ? 5.824 12.32 7.645 1 96.62 17 ASP B C 1
ATOM 676 O O . ASP B 1 17 ? 4.938 13.164 7.523 1 96.62 17 ASP B O 1
ATOM 680 N N . SER B 1 18 ? 6.879 12.234 6.883 1 96.44 18 SER B N 1
ATOM 681 C CA . SER B 1 18 ? 6.973 13 5.645 1 96.44 18 SER B CA 1
ATOM 682 C C . SER B 1 18 ? 7.574 12.164 4.52 1 96.44 18 SER B C 1
ATOM 684 O O . SER B 1 18 ? 8.352 11.242 4.77 1 96.44 18 SER B O 1
ATOM 686 N N . PHE B 1 19 ? 7.207 12.586 3.275 1 95.31 19 PHE B N 1
ATOM 687 C CA . PHE B 1 19 ? 7.758 11.875 2.129 1 95.31 19 PHE B CA 1
ATOM 688 C C . PHE B 1 19 ? 7.699 12.734 0.875 1 95.31 19 PHE B C 1
ATOM 690 O O . PHE B 1 19 ? 6.906 13.68 0.798 1 95.31 19 PHE B O 1
ATOM 697 N N . LEU B 1 20 ? 8.5 12.32 -0.036 1 93.69 20 LEU B N 1
ATOM 698 C CA . LEU B 1 20 ? 8.562 13.031 -1.31 1 93.69 20 LEU B CA 1
ATOM 699 C C . LEU B 1 20 ? 7.469 12.539 -2.256 1 93.69 20 LEU B C 1
ATOM 701 O O . LEU B 1 20 ? 7.18 11.344 -2.309 1 93.69 20 LEU B O 1
ATOM 705 N N . SER B 1 21 ? 6.914 13.594 -2.887 1 93.5 21 SER B N 1
ATOM 706 C CA . SER B 1 21 ? 5.941 13.227 -3.912 1 93.5 21 SER B CA 1
ATOM 707 C C . SER B 1 21 ? 6.551 12.281 -4.938 1 93.5 21 SER B C 1
ATOM 709 O O . SER B 1 21 ? 7.77 12.258 -5.121 1 93.5 21 SER B O 1
ATOM 711 N N . GLY B 1 22 ? 5.684 11.477 -5.535 1 88.94 22 GLY B N 1
ATOM 712 C CA . GLY B 1 22 ? 6.129 10.625 -6.629 1 88.94 22 GLY B CA 1
ATOM 713 C C . GLY B 1 22 ? 5.945 9.148 -6.348 1 88.94 22 GLY B C 1
ATOM 714 O O . GLY B 1 22 ? 6.637 8.578 -5.496 1 88.94 22 GLY B O 1
ATOM 715 N N . GLY B 1 23 ? 4.977 8.664 -6.914 1 88.94 23 GLY B N 1
ATOM 716 C CA . GLY B 1 23 ? 4.879 7.215 -6.945 1 88.94 23 GLY B CA 1
ATOM 717 C C . GLY B 1 23 ? 3.863 6.668 -5.957 1 88.94 23 GLY B C 1
ATOM 718 O O . GLY B 1 23 ? 2.881 7.336 -5.629 1 88.94 23 GLY B O 1
ATOM 719 N N . ARG B 1 24 ? 4.102 5.395 -5.512 1 94.75 24 ARG B N 1
ATOM 720 C CA . ARG B 1 24 ? 3.223 4.617 -4.648 1 94.75 24 ARG B CA 1
ATOM 721 C C . ARG B 1 24 ? 3.865 4.379 -3.285 1 94.75 24 ARG B C 1
ATOM 723 O O . ARG B 1 24 ? 5.066 4.117 -3.197 1 94.75 24 ARG B O 1
ATOM 730 N N . TRP B 1 25 ? 3.053 4.492 -2.217 1 95.06 25 TRP B N 1
ATOM 731 C CA . TRP B 1 25 ? 3.516 4.332 -0.843 1 95.06 25 TRP B CA 1
ATOM 732 C C . TRP B 1 25 ? 2.584 3.414 -0.058 1 95.06 25 TRP B C 1
ATOM 734 O O . TRP B 1 25 ? 1.376 3.385 -0.308 1 95.06 25 TRP B O 1
ATOM 744 N N . GLN B 1 26 ? 3.168 2.672 0.808 1 95.44 26 GLN B N 1
ATOM 745 C CA . GLN B 1 26 ? 2.396 1.977 1.833 1 95.44 26 GLN B CA 1
ATOM 746 C C . GLN B 1 26 ? 2.332 2.793 3.121 1 95.44 26 GLN B C 1
ATOM 748 O O . GLN B 1 26 ? 3.359 3.252 3.623 1 95.44 26 GLN B O 1
ATOM 753 N N . LEU B 1 27 ? 1.155 2.988 3.633 1 96.44 27 LEU B N 1
ATOM 754 C CA . LEU B 1 27 ? 0.918 3.703 4.883 1 96.44 27 LEU B CA 1
ATOM 755 C C . LEU B 1 27 ? 0.302 2.781 5.926 1 96.44 27 LEU B C 1
ATOM 757 O O . LEU B 1 27 ? -0.64 2.043 5.633 1 96.44 27 LEU B O 1
ATOM 761 N N . TYR B 1 28 ? 0.936 2.793 7.074 1 94.06 28 TYR B N 1
ATOM 762 C CA . TYR B 1 28 ? 0.427 2.078 8.242 1 94.06 28 TYR B CA 1
ATOM 763 C C . TYR B 1 28 ? 0.144 3.037 9.391 1 94.06 28 TYR B C 1
ATOM 765 O O . TYR B 1 28 ? 0.969 3.898 9.703 1 94.06 28 TYR B O 1
ATOM 773 N N . THR B 1 29 ? -1.091 2.881 9.938 1 94.19 29 THR B N 1
ATOM 774 C CA . THR B 1 29 ? -1.431 3.654 11.133 1 94.19 29 THR B CA 1
ATOM 775 C C . THR B 1 29 ? -2.012 2.752 12.219 1 94.19 29 THR B C 1
ATOM 777 O O . THR B 1 29 ? -3.117 2.227 12.07 1 94.19 29 THR B O 1
ATOM 780 N N . THR B 1 30 ? -1.178 2.395 13.242 1 88.44 30 THR B N 1
ATOM 781 C CA . THR B 1 30 ? -1.679 1.549 14.32 1 88.44 30 THR B CA 1
ATOM 782 C C . THR B 1 30 ? -1.159 2.029 15.672 1 88.44 30 THR B C 1
ATOM 784 O O . THR B 1 30 ? 0.032 2.311 15.82 1 88.44 30 THR B O 1
ATOM 787 N N . ASN B 1 31 ? -2.148 2.129 16.578 1 89 31 ASN B N 1
ATOM 788 C CA . ASN B 1 31 ? -1.807 2.457 17.953 1 89 31 ASN B CA 1
ATOM 789 C C . ASN B 1 31 ? -0.965 3.729 18.047 1 89 31 ASN B C 1
ATOM 791 O O . ASN B 1 31 ? 0.032 3.771 18.766 1 89 31 ASN B O 1
ATOM 795 N N . GLY B 1 32 ? -1.247 4.629 17.203 1 87.56 32 GLY B N 1
ATOM 796 C CA . GLY B 1 32 ? -0.572 5.914 17.281 1 87.56 32 GLY B CA 1
ATOM 797 C C . GLY B 1 32 ? 0.728 5.957 16.5 1 87.56 32 GLY B C 1
ATOM 798 O O . GLY B 1 32 ? 1.381 7 16.422 1 87.56 32 GLY B O 1
ATOM 799 N N . ILE B 1 33 ? 1.067 4.812 16.094 1 91.69 33 ILE B N 1
ATOM 800 C CA . ILE B 1 33 ? 2.264 4.723 15.273 1 91.69 33 ILE B CA 1
ATOM 801 C C . ILE B 1 33 ? 1.888 4.906 13.805 1 91.69 33 ILE B C 1
ATOM 803 O O . ILE B 1 33 ? 0.885 4.355 13.336 1 91.69 33 ILE B O 1
ATOM 807 N N . VAL B 1 34 ? 2.619 5.746 13.078 1 94.38 34 VAL B N 1
ATOM 808 C CA . VAL B 1 34 ? 2.443 5.973 11.648 1 94.38 34 VAL B CA 1
ATOM 809 C C . VAL B 1 34 ? 3.74 5.645 10.914 1 94.38 34 VAL B C 1
ATOM 811 O O . VAL B 1 34 ? 4.828 6.02 11.359 1 94.38 34 VAL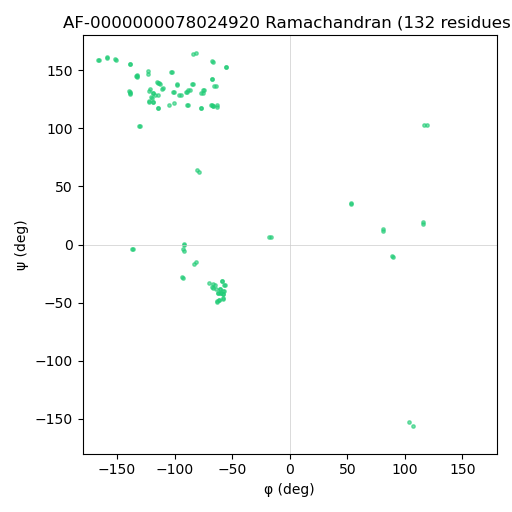 B O 1
ATOM 814 N N . SER B 1 35 ? 3.615 4.906 9.836 1 94 35 SER B N 1
ATOM 815 C CA . SER B 1 35 ? 4.766 4.57 9.008 1 94 35 SER B CA 1
ATOM 816 C C . SER B 1 35 ? 4.418 4.656 7.523 1 94 35 SER B C 1
ATOM 818 O O . SER B 1 35 ? 3.355 4.195 7.102 1 94 35 SER B O 1
ATOM 820 N N . VAL B 1 36 ? 5.246 5.336 6.836 1 95.5 36 VAL B N 1
ATOM 821 C CA . VAL B 1 36 ? 5.129 5.438 5.383 1 95.5 36 VAL B CA 1
ATOM 822 C C . VAL B 1 36 ? 6.395 4.906 4.723 1 95.5 36 VAL B C 1
ATOM 824 O O . VAL B 1 36 ? 7.5 5.348 5.035 1 95.5 36 VAL B O 1
ATOM 827 N N . ARG B 1 37 ? 6.16 3.979 3.807 1 96 37 ARG B N 1
ATOM 828 C CA . ARG B 1 37 ? 7.316 3.488 3.061 1 96 37 ARG B CA 1
ATOM 829 C C . ARG B 1 37 ? 7.02 3.441 1.564 1 96 37 ARG B C 1
ATOM 831 O O . ARG B 1 37 ? 5.887 3.191 1.157 1 96 37 ARG B O 1
ATOM 838 N N . PRO B 1 38 ? 8.062 3.73 0.842 1 94.31 38 PRO B N 1
ATOM 839 C CA . PRO B 1 38 ? 7.844 3.615 -0.602 1 94.31 38 PRO B CA 1
ATOM 840 C C . PRO B 1 38 ? 7.621 2.172 -1.051 1 94.31 38 PRO B C 1
ATOM 842 O O . PRO B 1 38 ? 8.188 1.246 -0.465 1 94.31 38 PRO B O 1
ATOM 845 N N . LEU B 1 39 ? 6.695 2.047 -2.031 1 94.38 39 LEU B N 1
ATOM 846 C CA . LEU B 1 39 ? 6.559 0.767 -2.719 1 94.38 39 LEU B CA 1
ATOM 847 C C . LEU B 1 39 ? 7.488 0.697 -3.926 1 94.38 39 LEU B C 1
ATOM 849 O O . LEU B 1 39 ? 7.555 1.642 -4.715 1 94.38 39 LEU B O 1
ATOM 853 N N . GLU B 1 40 ? 8.188 -0.439 -3.949 1 92.25 40 GLU B N 1
ATOM 854 C CA . GLU B 1 40 ? 9.039 -0.664 -5.117 1 92.25 40 GLU B CA 1
ATOM 855 C C . GLU B 1 40 ? 8.195 -0.87 -6.375 1 92.25 40 GLU B C 1
ATOM 857 O O . GLU B 1 40 ? 7.008 -1.183 -6.289 1 92.25 40 GLU B O 1
ATOM 862 N N . GLU B 1 41 ? 8.867 -0.62 -7.488 1 89.19 41 GLU B N 1
ATOM 863 C CA . GLU B 1 41 ? 8.172 -0.729 -8.773 1 89.19 41 GLU B CA 1
ATOM 864 C C . GLU B 1 41 ? 7.566 -2.115 -8.953 1 89.19 41 GLU B C 1
ATOM 866 O O . GLU B 1 41 ? 6.492 -2.256 -9.539 1 89.19 41 GLU B O 1
ATOM 871 N N . ASP B 1 42 ? 8.18 -3.086 -8.484 1 90.56 42 ASP B N 1
ATOM 872 C CA . ASP B 1 42 ? 7.719 -4.449 -8.719 1 90.56 42 ASP B CA 1
ATOM 873 C C . ASP B 1 42 ? 6.789 -4.918 -7.605 1 90.56 42 ASP B C 1
ATOM 875 O O . ASP B 1 42 ? 6.246 -6.023 -7.668 1 90.56 42 ASP B O 1
ATOM 879 N N . GLU B 1 43 ? 6.633 -4.129 -6.609 1 92.19 43 GLU B N 1
ATOM 880 C CA . GLU B 1 43 ? 5.656 -4.48 -5.586 1 92.19 43 GLU B CA 1
ATOM 881 C C . GLU B 1 43 ? 4.23 -4.219 -6.07 1 92.19 43 GLU B C 1
ATOM 883 O O . GLU B 1 43 ? 3.906 -3.104 -6.488 1 92.19 43 GLU B O 1
ATOM 888 N N . ILE B 1 44 ? 3.391 -5.18 -5.922 1 92 44 ILE B N 1
ATOM 889 C CA . ILE B 1 44 ? 1.995 -5.109 -6.348 1 92 44 ILE B CA 1
ATOM 890 C C . ILE B 1 44 ? 1.081 -5.379 -5.152 1 92 44 ILE B C 1
ATOM 892 O O . ILE B 1 44 ? 1.464 -6.082 -4.215 1 92 44 ILE B O 1
ATOM 896 N N . ILE B 1 45 ? -0.076 -4.773 -5.188 1 93.88 45 ILE B N 1
ATOM 897 C CA . ILE B 1 45 ? -1.108 -4.977 -4.176 1 93.88 45 ILE B CA 1
ATOM 898 C C . ILE B 1 45 ? -2.221 -5.855 -4.746 1 93.88 45 ILE B C 1
ATOM 900 O O . ILE B 1 45 ? -2.93 -5.449 -5.668 1 93.88 45 ILE B O 1
ATOM 904 N N . PHE B 1 46 ? -2.455 -6.988 -4.117 1 90.94 46 PHE B N 1
ATOM 905 C CA . PHE B 1 46 ? -3.469 -7.898 -4.637 1 90.94 46 PHE B CA 1
ATOM 906 C C . PHE B 1 46 ? -4.09 -8.719 -3.508 1 90.94 46 PHE B C 1
ATOM 908 O O . PHE B 1 46 ? -3.49 -8.867 -2.441 1 90.94 46 PHE B O 1
ATOM 915 N N . THR B 1 47 ? -5.273 -9.195 -3.846 1 90.38 47 THR B N 1
ATOM 916 C CA . THR B 1 47 ? -5.836 -10.289 -3.059 1 90.38 47 THR B CA 1
ATOM 917 C C . THR B 1 47 ? -5.258 -11.633 -3.502 1 90.38 47 THR B C 1
ATOM 919 O O . THR B 1 47 ? -4.715 -11.742 -4.605 1 90.38 47 THR B O 1
ATOM 922 N N . PRO B 1 48 ? -5.414 -12.734 -2.697 1 86.38 48 PRO B N 1
ATOM 923 C CA . PRO B 1 48 ? -4.93 -14.039 -3.145 1 86.38 48 PRO B CA 1
ATOM 924 C C . PRO B 1 48 ? -5.547 -14.477 -4.473 1 86.38 48 PRO B C 1
ATOM 926 O O . PRO B 1 48 ? -4.84 -14.977 -5.352 1 86.38 48 PRO B O 1
ATOM 929 N N . ALA B 1 49 ? -6.789 -14.234 -4.508 1 87.56 49 ALA B N 1
ATOM 930 C CA . ALA B 1 49 ? -7.449 -14.57 -5.766 1 87.56 49 ALA B CA 1
ATOM 931 C C . ALA B 1 49 ? -6.887 -13.742 -6.918 1 87.56 49 ALA B C 1
ATOM 933 O O . ALA B 1 49 ? -6.715 -14.25 -8.031 1 87.56 49 ALA B O 1
ATOM 934 N N . GLY B 1 50 ? -6.664 -12.508 -6.672 1 89.62 50 GLY B N 1
ATOM 935 C CA . GLY B 1 50 ? -6.066 -11.633 -7.672 1 89.62 50 GLY B CA 1
ATOM 936 C C . GLY B 1 50 ? -4.68 -12.078 -8.102 1 89.62 50 GLY B C 1
ATOM 937 O O . GLY B 1 50 ? -4.328 -11.992 -9.273 1 89.62 50 GLY B O 1
ATOM 938 N N . MET B 1 51 ? -3.98 -12.523 -7.199 1 88.88 51 MET B N 1
ATOM 939 C CA . MET B 1 51 ? -2.639 -13.023 -7.488 1 88.88 51 MET B CA 1
ATOM 940 C C . MET B 1 51 ? -2.695 -14.203 -8.461 1 88.88 51 MET B C 1
ATOM 942 O O . MET B 1 51 ? -1.929 -14.25 -9.422 1 88.88 51 MET B O 1
ATOM 946 N N . ILE B 1 52 ? -3.561 -15.094 -8.148 1 88 52 ILE B N 1
ATOM 947 C CA . ILE B 1 52 ? -3.727 -16.266 -9.008 1 88 52 ILE B CA 1
ATOM 948 C C . ILE B 1 52 ? -4.098 -15.82 -10.422 1 88 52 ILE B C 1
ATOM 950 O O . ILE B 1 52 ? -3.553 -16.328 -11.406 1 88 52 ILE B O 1
ATOM 954 N N . GLN B 1 53 ? -4.988 -14.953 -10.484 1 90.31 53 GLN B N 1
ATOM 955 C CA . GLN B 1 53 ? -5.414 -14.438 -11.781 1 90.31 53 GLN B CA 1
ATOM 956 C C . GLN B 1 53 ? -4.254 -13.781 -12.523 1 90.31 53 GLN B C 1
ATOM 958 O O . GLN B 1 53 ? -4.105 -13.961 -13.734 1 90.31 53 GLN B O 1
ATOM 963 N N . LEU B 1 54 ? -3.455 -13.039 -11.812 1 89.94 54 LEU B N 1
ATOM 964 C CA . LEU B 1 54 ? -2.303 -12.391 -12.43 1 89.94 54 LEU B CA 1
ATOM 965 C C . LEU B 1 54 ? -1.321 -13.43 -12.969 1 89.94 54 LEU B C 1
ATOM 967 O O . LEU B 1 54 ? -0.835 -13.305 -14.094 1 89.94 54 LEU B O 1
ATOM 971 N N . LEU B 1 55 ? -1 -14.375 -12.125 1 88.19 55 LEU B N 1
ATOM 972 C CA . LEU B 1 55 ? -0.056 -15.406 -12.539 1 88.19 55 LEU B CA 1
ATOM 973 C C . LEU B 1 55 ? -0.551 -16.125 -13.789 1 88.19 55 LEU B C 1
ATOM 975 O O . LEU B 1 55 ? 0.227 -16.391 -14.711 1 88.19 55 LEU B O 1
ATOM 979 N N . ARG B 1 56 ? -1.803 -16.375 -13.828 1 88.56 56 ARG B N 1
ATOM 980 C CA . ARG B 1 56 ? -2.375 -17.031 -14.992 1 88.56 56 ARG B CA 1
ATOM 981 C C . ARG B 1 56 ? -2.24 -16.172 -16.234 1 88.56 56 ARG B C 1
ATOM 983 O O . ARG B 1 56 ? -1.917 -16.672 -17.328 1 88.56 56 ARG B O 1
ATOM 990 N N . ARG B 1 57 ? -2.41 -15.031 -16.016 1 89.44 57 ARG B N 1
ATOM 991 C CA . ARG B 1 57 ? -2.334 -14.102 -17.141 1 89.44 57 ARG B CA 1
ATOM 992 C C . ARG B 1 57 ? -0.917 -14.023 -17.703 1 89.44 57 ARG B C 1
ATOM 994 O O . ARG B 1 57 ? -0.727 -13.852 -18.906 1 89.44 57 ARG B O 1
ATOM 1001 N N . VAL B 1 58 ? -0.061 -14.148 -16.891 1 87.12 58 VAL B N 1
ATOM 1002 C CA . VAL B 1 58 ? 1.317 -14 -17.344 1 87.12 58 VAL B CA 1
ATOM 1003 C C . VAL B 1 58 ? 1.883 -15.359 -17.734 1 87.12 58 VAL B C 1
ATOM 1005 O O . VAL B 1 58 ? 3.076 -15.484 -18.031 1 87.12 58 VAL B O 1
ATOM 1008 N N . GLY B 1 59 ? 1.186 -16.406 -17.641 1 84.56 59 GLY B N 1
ATOM 1009 C CA . GLY B 1 59 ? 1.579 -17.641 -18.297 1 84.56 59 GLY B CA 1
ATOM 1010 C C . GLY B 1 59 ? 1.9 -18.75 -17.328 1 84.56 59 GLY B C 1
ATOM 1011 O O . GLY B 1 59 ? 2.545 -19.734 -17.688 1 84.56 59 GLY B O 1
ATOM 1012 N N . TYR B 1 60 ? 1.447 -18.625 -16.141 1 86.69 60 TYR B N 1
ATOM 1013 C CA . TYR B 1 60 ? 1.673 -19.688 -15.172 1 86.69 60 TYR B CA 1
ATOM 1014 C C . TYR B 1 60 ? 0.416 -20.531 -14.977 1 86.69 60 TYR B C 1
ATOM 1016 O O . TYR B 1 60 ? -0.699 -20.047 -15.195 1 86.69 60 TYR B O 1
ATOM 1024 N N . ARG B 1 61 ? 0.796 -21.75 -14.695 1 90.31 61 ARG B N 1
ATOM 1025 C CA . ARG B 1 61 ? -0.258 -22.625 -14.188 1 90.31 61 ARG B CA 1
ATOM 1026 C C . ARG B 1 61 ? -0.162 -22.766 -12.672 1 90.31 61 ARG B C 1
ATOM 1028 O O . ARG B 1 61 ? 0.922 -23 -12.133 1 90.31 61 ARG B O 1
ATOM 1035 N N . VAL B 1 62 ? -1.255 -22.594 -12 1 88.5 62 VAL B N 1
ATOM 1036 C CA . VAL B 1 62 ? -1.337 -22.734 -10.547 1 88.5 62 VAL B CA 1
ATOM 1037 C C . VAL B 1 62 ? -2.223 -23.922 -10.188 1 88.5 62 VAL B C 1
ATOM 1039 O O . VAL B 1 62 ? -3.398 -23.953 -10.555 1 88.5 62 VAL B O 1
ATOM 1042 N N . ILE B 1 63 ? -1.603 -24.891 -9.523 1 88.75 63 ILE B N 1
ATOM 1043 C CA . ILE B 1 63 ? -2.303 -26.125 -9.195 1 88.75 63 ILE B CA 1
ATOM 1044 C C . ILE B 1 63 ? -2.355 -26.297 -7.68 1 88.75 63 ILE B C 1
ATOM 1046 O O . ILE B 1 63 ? -1.336 -26.172 -6.996 1 88.75 63 ILE B O 1
ATOM 1050 N N . SER B 1 64 ? -3.629 -26.422 -7.145 1 83.06 64 SER B N 1
ATOM 1051 C CA . SER B 1 64 ? -3.766 -26.703 -5.723 1 83.06 64 SER B CA 1
ATOM 1052 C C . SER B 1 64 ? -3.23 -28.094 -5.383 1 83.06 64 SER B C 1
ATOM 1054 O O . S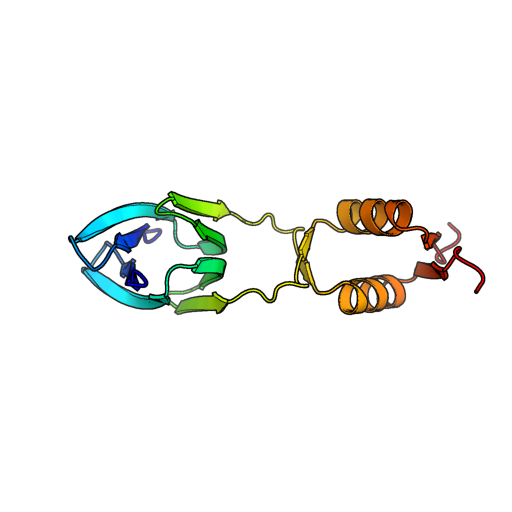ER B 1 64 ? -3.455 -29.047 -6.129 1 83.06 64 SER B O 1
ATOM 1056 N N . THR B 1 65 ? -2.287 -28.141 -4.582 1 75.69 65 THR B N 1
ATOM 1057 C CA . THR B 1 65 ? -1.773 -29.453 -4.188 1 75.69 65 THR B CA 1
ATOM 1058 C C . THR B 1 65 ? -2.643 -30.062 -3.092 1 75.69 65 THR B C 1
ATOM 1060 O O . THR B 1 65 ? -2.447 -31.219 -2.715 1 75.69 65 THR B O 1
ATOM 1063 N N . THR B 1 66 ? -3.379 -29.391 -2.525 1 65.88 66 THR B N 1
ATOM 1064 C CA . THR B 1 66 ? -4.246 -29.984 -1.51 1 65.88 66 THR B CA 1
ATOM 1065 C C . THR B 1 66 ? -5.449 -30.656 -2.154 1 65.88 66 THR B C 1
ATOM 1067 O O . THR B 1 66 ? -6.211 -30.031 -2.883 1 65.88 66 THR B O 1
ATOM 1070 N N . GLY B 1 67 ? -5.395 -31.797 -3.033 1 53.28 67 GLY B N 1
ATOM 1071 C CA . GLY B 1 67 ? -6.34 -32.719 -3.656 1 53.28 67 GLY B CA 1
ATOM 1072 C C . GLY B 1 67 ? -7.695 -32.719 -2.979 1 53.28 67 GLY B C 1
ATOM 1073 O O . GLY B 1 67 ? -8.523 -33.594 -3.254 1 53.28 67 GLY B O 1
ATOM 1074 N N . GLU B 1 68 ? -8.125 -3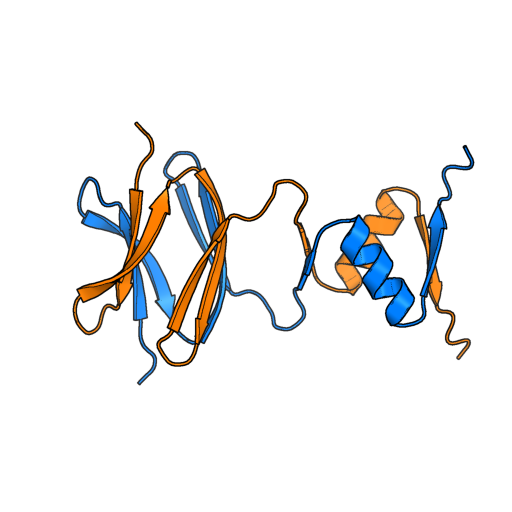1.984 -2.061 1 39.56 68 GLU B N 1
ATOM 1075 C CA . GLU B 1 68 ? -9.555 -32.281 -2.002 1 39.56 68 GLU B CA 1
ATOM 1076 C C . GLU B 1 68 ? -10.328 -31.453 -3.016 1 39.56 68 GLU B C 1
ATOM 1078 O O . GLU B 1 68 ? -9.914 -30.328 -3.355 1 39.56 68 GLU B O 1
#

Organism: NCBI:txid82991

Solvent-accessible surface area (backbone atoms only — not comparable to full-atom values): 7813 Å² total; per-residue (Å²):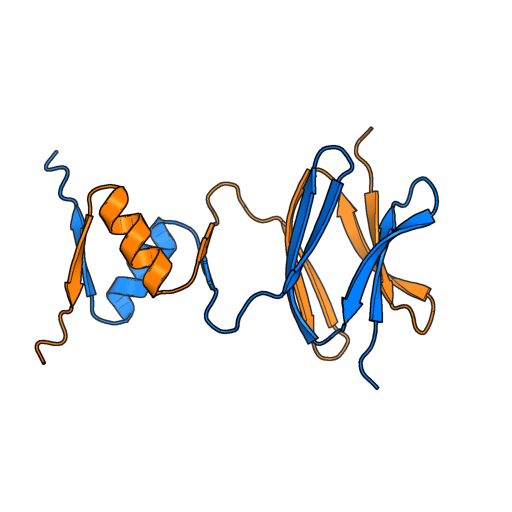 130,83,48,45,35,32,36,25,37,59,91,77,63,46,73,64,47,75,48,67,54,63,50,46,31,42,35,38,27,52,96,87,42,60,47,77,42,78,50,55,90,65,46,44,79,36,35,70,68,50,47,53,54,50,44,42,69,74,40,33,45,78,41,75,60,66,78,119,131,83,47,46,37,32,36,24,37,59,91,78,64,45,74,64,47,72,47,67,53,64,50,45,30,43,36,38,28,54,95,88,42,62,48,77,42,78,52,55,90,62,47,43,78,35,35,69,68,49,45,53,53,49,44,43,70,74,40,34,44,78,41,74,61,67,81,120

Secondary structure (DSSP, 8-state):
-PPEEEEEETTTTEEEEEEESSEEEEEEEETTEEEEEEPPTT-EEE-HHHHHHHHHHTTEEEEE-S--/-PPEEEEEETTTTEEEEEEESSEEEEEEEETTEEEEEEPPTT-EEE-HHHHHHHHHHTTEEEEESS--

Radius of gyration: 18.5 Å; Cα contacts (8 Å, |Δi|>4): 254; chains: 2; bounding box: 24×58×42 Å

Nearest PDB structures (foldseek):
  9iuz-assembly1_C  TM=3.446E-01  e=3.384E+00  Arabidopsis thaliana
  6ywy-assembly1_M  TM=3.236E-01  e=4.393E+00  Neurospora crassa
  3kxy-assembly4_V  TM=2.973E-01  e=9.000E+00  Pseudomonas aeruginosa
  9iuz-assembly1_C  TM=3.428E-01  e=2.863E+00  Arabidopsis thaliana
  6ywy-assembly1_M  TM=3.240E-01  e=3.977E+00  Neurospora crassa

pLDDT: mean 89.81, std 9.96, range [39.56, 97.62]